Protein AF-A0A6L2PYY5-F1 (afdb_monomer_lite)

Structure (mmCIF, N/CA/C/O backbone):
data_AF-A0A6L2PYY5-F1
#
_entry.id   AF-A0A6L2PYY5-F1
#
loop_
_atom_site.group_PDB
_atom_site.id
_atom_site.type_symbol
_atom_site.label_atom_id
_atom_site.label_alt_id
_atom_site.label_comp_id
_atom_site.label_asym_id
_atom_site.label_entity_id
_atom_site.label_seq_id
_atom_site.pdbx_PDB_ins_code
_atom_site.Cartn_x
_atom_site.Cartn_y
_atom_site.Cartn_z
_atom_site.occupancy
_atom_site.B_iso_or_equiv
_atom_site.auth_seq_id
_atom_site.auth_comp_id
_atom_site.auth_asym_id
_atom_site.auth_atom_id
_atom_site.pdbx_PDB_model_num
ATOM 1 N N . MET A 1 1 ? -34.883 14.402 -1.928 1.00 41.25 1 MET A N 1
ATOM 2 C CA . MET A 1 1 ? -33.780 13.519 -1.495 1.00 41.25 1 MET A CA 1
ATOM 3 C C . MET A 1 1 ? -32.515 13.953 -2.244 1.00 41.25 1 MET A C 1
ATOM 5 O O . MET A 1 1 ? -32.296 13.419 -3.310 1.00 41.25 1 MET A O 1
ATOM 9 N N . SER A 1 2 ? -31.770 14.980 -1.793 1.00 53.69 2 SER A N 1
ATOM 10 C CA . SER A 1 2 ? -30.716 15.605 -2.646 1.00 53.69 2 SER A CA 1
ATOM 11 C C . SER A 1 2 ? -29.332 15.788 -1.998 1.00 53.69 2 SER A C 1
ATOM 13 O O . SER A 1 2 ? -28.332 15.778 -2.695 1.00 53.69 2 SER A O 1
ATOM 15 N N . ASN A 1 3 ? -29.218 15.899 -0.670 1.00 66.19 3 ASN A N 1
ATOM 16 C CA . ASN A 1 3 ? -27.929 16.255 -0.042 1.00 66.19 3 ASN A CA 1
ATOM 17 C C . ASN A 1 3 ? -26.937 15.090 0.124 1.00 66.19 3 ASN A C 1
ATOM 19 O O . ASN A 1 3 ? -25.736 15.314 0.290 1.00 66.19 3 ASN A O 1
ATOM 23 N N . ARG A 1 4 ? -27.422 13.843 0.148 1.00 68.44 4 ARG A N 1
ATOM 24 C CA . ARG A 1 4 ? -26.572 12.675 0.426 1.00 68.44 4 ARG A CA 1
ATOM 25 C C . ARG A 1 4 ? -25.737 12.293 -0.797 1.00 68.44 4 ARG A C 1
ATOM 27 O O . ARG A 1 4 ? -24.553 12.024 -0.631 1.00 68.44 4 ARG A O 1
ATOM 34 N N . ASP A 1 5 ? -26.316 12.368 -1.990 1.00 71.75 5 ASP A N 1
ATOM 35 C CA . ASP A 1 5 ? -25.631 12.023 -3.241 1.00 71.75 5 ASP A CA 1
ATOM 36 C C . ASP A 1 5 ? -24.535 13.048 -3.575 1.00 71.75 5 ASP A C 1
ATOM 38 O O . ASP A 1 5 ? -23.394 12.673 -3.835 1.00 71.75 5 ASP A O 1
ATOM 42 N N . GLU A 1 6 ? -24.811 14.343 -3.379 1.00 79.69 6 GLU A N 1
ATOM 43 C CA . GLU A 1 6 ? -23.807 15.410 -3.517 1.00 79.69 6 GLU A CA 1
ATOM 44 C C . GLU A 1 6 ? -22.624 15.252 -2.549 1.00 79.69 6 GLU A C 1
ATOM 46 O O . GLU A 1 6 ? -21.491 15.621 -2.862 1.00 79.69 6 GLU A O 1
ATOM 51 N N . SER A 1 7 ? -22.878 14.725 -1.348 1.00 78.25 7 SER A N 1
ATOM 52 C CA . SER A 1 7 ? -21.835 14.482 -0.348 1.00 78.25 7 SER A CA 1
ATOM 53 C C . SER A 1 7 ? -20.965 13.280 -0.728 1.00 78.25 7 SER A C 1
ATOM 55 O O . SER A 1 7 ? -19.753 13.311 -0.522 1.00 78.25 7 SER A O 1
ATOM 57 N N . VAL A 1 8 ? -21.561 12.240 -1.322 1.00 80.81 8 VAL A N 1
ATOM 58 C CA . VAL A 1 8 ? -20.850 11.050 -1.817 1.00 80.81 8 VAL A CA 1
ATOM 59 C C . VAL A 1 8 ? -19.929 11.407 -2.982 1.00 80.81 8 VAL A C 1
ATOM 61 O O . VAL A 1 8 ? -18.768 10.995 -2.982 1.00 80.81 8 VAL A O 1
ATOM 64 N N . ASP A 1 9 ? -20.402 12.211 -3.935 1.00 84.06 9 ASP A N 1
ATOM 65 C CA . ASP A 1 9 ? -19.607 12.605 -5.103 1.00 84.06 9 ASP A CA 1
ATOM 66 C C . ASP A 1 9 ? -18.391 13.455 -4.714 1.00 84.06 9 ASP A C 1
ATOM 68 O O . ASP A 1 9 ? -17.288 13.234 -5.217 1.00 84.06 9 ASP A O 1
ATOM 72 N N . LYS A 1 10 ? -18.550 14.353 -3.732 1.00 83.94 10 LYS A N 1
ATOM 73 C CA . LYS A 1 10 ? -17.441 15.147 -3.174 1.00 83.94 10 LYS A CA 1
ATOM 74 C C . LYS A 1 10 ? -16.385 14.273 -2.494 1.00 83.94 10 LYS A C 1
ATOM 76 O O . LYS A 1 10 ? -15.193 14.505 -2.682 1.00 83.94 10 LYS A O 1
ATOM 81 N N . VAL A 1 11 ? -16.800 13.253 -1.733 1.00 83.06 11 VAL A N 1
ATOM 82 C CA . VAL A 1 11 ? -15.871 12.288 -1.111 1.00 83.06 11 VAL A CA 1
ATOM 83 C C . VAL A 1 11 ? -15.114 11.499 -2.183 1.00 83.06 11 VAL A C 1
ATOM 85 O O . VAL A 1 11 ? -13.895 11.354 -2.088 1.00 83.06 11 VAL A O 1
ATOM 88 N N . LYS A 1 12 ? -15.809 11.026 -3.225 1.00 82.94 12 LYS A N 1
ATOM 89 C CA . LYS A 1 12 ? -15.199 10.276 -4.334 1.00 82.94 12 LYS A CA 1
ATOM 90 C C . LYS A 1 12 ? -14.161 11.104 -5.086 1.00 82.94 12 LYS A C 1
ATOM 92 O O . LYS A 1 12 ? -13.047 10.629 -5.292 1.00 82.94 12 LYS A O 1
ATOM 97 N N . ASP A 1 13 ? -14.496 12.339 -5.449 1.00 86.06 13 ASP A N 1
ATOM 98 C CA . ASP A 1 13 ? -13.589 13.245 -6.161 1.00 86.06 13 ASP A CA 1
ATOM 99 C C . ASP A 1 13 ? -12.322 13.551 -5.337 1.00 86.06 13 ASP A C 1
ATOM 101 O O . ASP A 1 13 ? -11.208 13.531 -5.862 1.00 86.06 13 ASP A O 1
ATOM 105 N N . LEU A 1 14 ? -12.458 13.729 -4.017 1.00 83.50 14 LEU A N 1
ATOM 106 C CA . LEU A 1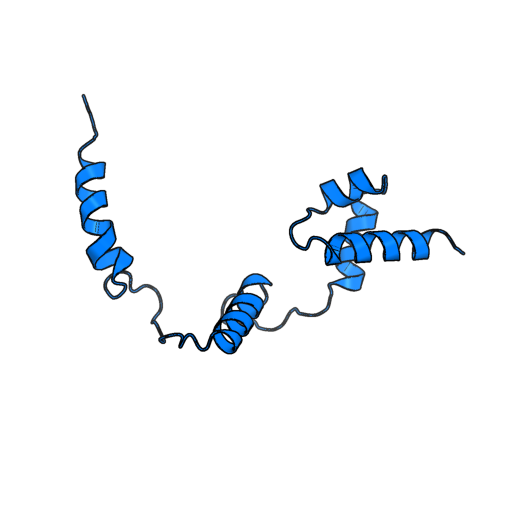 14 ? -11.328 13.991 -3.120 1.00 83.50 14 LEU A CA 1
ATOM 107 C C . LEU A 1 14 ? -10.377 12.785 -2.990 1.00 83.50 14 LEU A C 1
ATOM 109 O O . LEU A 1 14 ? -9.156 12.944 -3.049 1.00 83.50 14 LEU A O 1
ATOM 113 N N . VAL A 1 15 ? -10.930 11.574 -2.863 1.00 81.19 15 VAL A N 1
ATOM 114 C CA . VAL A 1 15 ? -10.154 10.322 -2.783 1.00 81.19 15 VAL A CA 1
ATOM 115 C C . VAL A 1 15 ? -9.471 10.002 -4.117 1.00 81.19 15 VAL A C 1
ATOM 117 O O . VAL A 1 15 ? -8.339 9.514 -4.132 1.00 81.19 15 VAL A O 1
ATOM 120 N N . LEU A 1 16 ? -10.125 10.301 -5.245 1.00 80.12 16 LEU A N 1
ATOM 121 C CA . LEU A 1 16 ? -9.542 10.128 -6.579 1.00 80.12 16 LEU A CA 1
ATOM 122 C C . LEU A 1 16 ? -8.400 11.114 -6.839 1.00 80.12 16 LEU A C 1
ATOM 124 O O . LEU A 1 16 ? -7.374 10.718 -7.393 1.00 80.12 16 LEU A O 1
ATOM 128 N N . LYS A 1 17 ? -8.540 12.370 -6.398 1.00 82.88 17 LYS A N 1
ATOM 129 C CA . LYS A 1 17 ? -7.481 13.388 -6.487 1.00 82.88 17 LYS A CA 1
ATOM 130 C C . LYS A 1 17 ? -6.279 13.065 -5.604 1.00 82.88 17 LYS A C 1
ATOM 132 O O . LYS A 1 17 ? -5.150 13.350 -5.995 1.00 82.88 17 LYS A O 1
ATOM 137 N N . ASN A 1 18 ? -6.494 12.462 -4.433 1.00 78.69 18 ASN A N 1
ATOM 138 C CA . ASN A 1 18 ? -5.413 12.072 -3.537 1.00 78.69 18 ASN A CA 1
ATOM 139 C C . ASN A 1 18 ? -5.693 10.736 -2.834 1.00 78.69 18 ASN A C 1
ATOM 141 O O . ASN A 1 18 ? -6.261 10.694 -1.747 1.00 78.69 18 ASN A O 1
ATOM 145 N N . ARG A 1 19 ? -5.185 9.634 -3.401 1.00 73.06 19 ARG A N 1
ATOM 146 C CA . ARG A 1 19 ? -5.316 8.279 -2.826 1.00 73.06 19 ARG A CA 1
ATOM 147 C C . ARG A 1 19 ? -4.614 8.069 -1.475 1.00 73.06 19 ARG A C 1
ATOM 149 O O . ARG A 1 19 ? -4.773 7.004 -0.888 1.00 73.06 19 ARG A O 1
ATOM 156 N N . ARG A 1 20 ? -3.805 9.026 -1.002 1.00 74.62 20 ARG A N 1
ATOM 157 C CA . ARG A 1 20 ? -3.112 8.961 0.299 1.00 74.62 20 ARG A CA 1
ATOM 158 C C . ARG A 1 20 ? -3.844 9.702 1.421 1.00 74.62 20 ARG A C 1
ATOM 160 O O . ARG A 1 20 ? -3.347 9.696 2.542 1.00 74.62 20 ARG A O 1
ATOM 167 N N . ILE A 1 21 ? -4.980 10.336 1.130 1.00 79.94 21 ILE A N 1
ATOM 168 C CA . ILE A 1 21 ? -5.765 11.052 2.136 1.00 79.94 21 ILE A CA 1
ATOM 169 C C . ILE A 1 21 ? -6.403 10.075 3.127 1.00 79.94 21 ILE A C 1
ATOM 171 O O . ILE A 1 21 ? -6.900 9.013 2.745 1.00 79.94 21 ILE A O 1
ATOM 175 N N . THR A 1 22 ? -6.387 10.423 4.410 1.00 78.88 22 THR A N 1
ATOM 176 C CA . THR A 1 22 ? -6.957 9.576 5.462 1.00 78.88 22 THR A CA 1
ATOM 177 C C . THR A 1 22 ? -8.424 9.930 5.722 1.00 78.88 22 THR A C 1
ATOM 179 O O . THR A 1 22 ? -8.834 11.083 5.616 1.00 78.88 22 THR A O 1
ATOM 182 N N . GLY A 1 23 ? -9.248 8.942 6.090 1.00 79.69 23 GLY A N 1
ATOM 183 C CA . GLY A 1 23 ? -10.671 9.157 6.404 1.00 79.69 23 GLY A CA 1
ATOM 184 C C . GLY A 1 23 ? -10.961 10.303 7.396 1.00 79.69 23 GLY A C 1
ATOM 185 O O . GLY A 1 23 ? -11.923 11.040 7.173 1.00 79.69 23 GLY A O 1
ATOM 186 N N . PRO A 1 24 ? -10.141 10.521 8.448 1.00 80.75 24 PRO A N 1
ATOM 187 C CA . PRO A 1 24 ? -10.284 11.671 9.342 1.00 80.75 24 PRO A CA 1
ATOM 188 C C . PRO A 1 24 ? -10.045 13.020 8.651 1.00 80.75 24 PRO A C 1
ATOM 190 O O . PRO A 1 24 ? -10.763 13.980 8.922 1.00 80.75 24 PRO A O 1
ATOM 193 N N . GLU A 1 25 ? -9.076 13.100 7.737 1.00 82.25 25 GLU A N 1
ATOM 194 C CA . GLU A 1 25 ? -8.808 14.319 6.96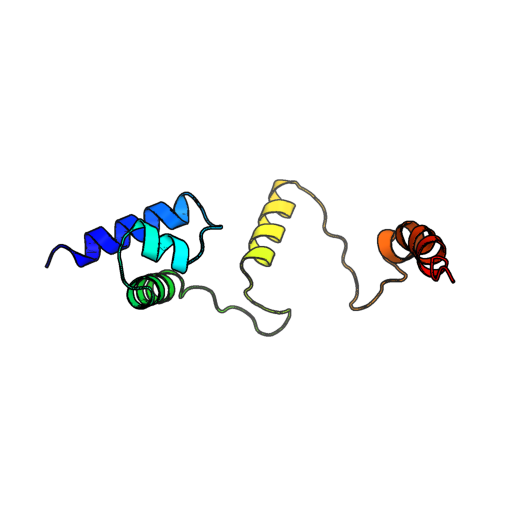3 1.00 82.25 25 GLU A CA 1
ATOM 195 C C . GLU A 1 25 ? -9.971 14.636 6.021 1.00 82.25 25 GLU A C 1
ATOM 197 O O . GLU A 1 25 ? -10.427 15.776 5.974 1.00 82.25 25 GLU A O 1
ATOM 202 N N . VAL A 1 26 ? -10.522 13.622 5.345 1.00 83.12 26 VAL A N 1
ATOM 203 C CA . VAL A 1 26 ? -11.711 13.774 4.486 1.00 83.12 26 VAL A CA 1
ATOM 204 C C . VAL A 1 26 ? -12.913 14.278 5.290 1.00 83.12 26 VAL A C 1
ATOM 206 O O . VAL A 1 26 ? -13.611 15.194 4.854 1.00 83.12 26 VAL A O 1
ATOM 209 N N . ALA A 1 27 ? -13.142 13.708 6.476 1.00 85.56 27 ALA A N 1
ATOM 210 C CA . ALA A 1 27 ? -14.226 14.112 7.369 1.00 85.56 27 ALA A CA 1
ATOM 211 C C . ALA A 1 27 ? -14.094 15.579 7.803 1.00 85.56 27 ALA A C 1
ATOM 213 O O . ALA A 1 27 ? -15.077 16.319 7.782 1.00 85.56 27 ALA A O 1
ATOM 214 N N . ASN A 1 28 ? -12.873 16.014 8.127 1.00 85.25 28 ASN A N 1
ATOM 215 C CA . ASN A 1 28 ? -12.594 17.389 8.529 1.00 85.25 28 ASN A CA 1
ATOM 216 C C . ASN A 1 28 ? -12.750 18.383 7.361 1.00 85.25 28 ASN A C 1
ATOM 218 O O . ASN A 1 28 ? -13.313 19.464 7.527 1.00 85.25 28 ASN A O 1
ATOM 222 N N . MET A 1 29 ? -12.314 18.000 6.156 1.00 82.50 29 MET A N 1
ATOM 223 C CA . MET A 1 29 ? -12.426 18.838 4.955 1.00 82.50 29 MET A CA 1
ATOM 224 C C . MET A 1 29 ? -13.872 19.043 4.497 1.00 82.50 29 MET A C 1
ATOM 226 O O . MET A 1 29 ? -14.219 20.122 4.024 1.00 82.50 29 MET A O 1
ATOM 230 N N . LEU A 1 30 ? -14.711 18.014 4.627 1.00 83.44 30 LEU A N 1
ATOM 231 C CA . LEU A 1 30 ? -16.104 18.047 4.180 1.00 83.44 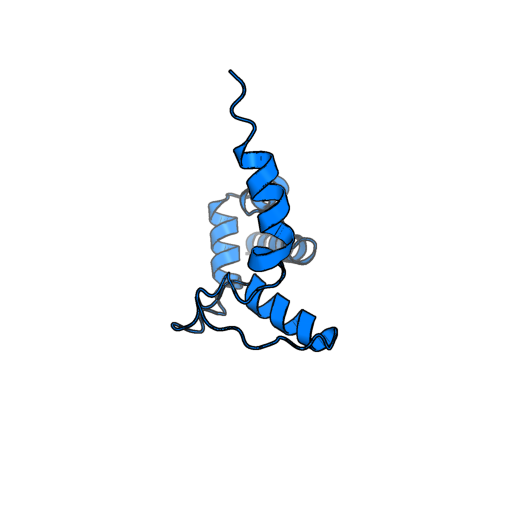30 LEU A CA 1
ATOM 232 C C . LEU A 1 30 ? -17.101 18.315 5.321 1.00 83.44 30 LEU A C 1
ATOM 234 O O . LEU A 1 30 ? -18.298 18.378 5.058 1.00 83.44 30 LEU A O 1
ATOM 238 N N . GLN A 1 31 ? -16.623 18.493 6.561 1.00 83.38 31 GLN A N 1
ATOM 239 C CA . GLN A 1 31 ? -17.439 18.701 7.771 1.00 83.38 31 GLN A CA 1
ATOM 240 C C . GLN A 1 31 ? -18.556 17.653 7.925 1.00 83.38 31 GLN A C 1
ATOM 242 O O . GLN A 1 31 ? -19.673 17.934 8.358 1.00 83.38 31 GLN A O 1
ATOM 247 N N . ILE A 1 32 ? -18.242 16.414 7.552 1.00 83.12 32 ILE A N 1
ATOM 248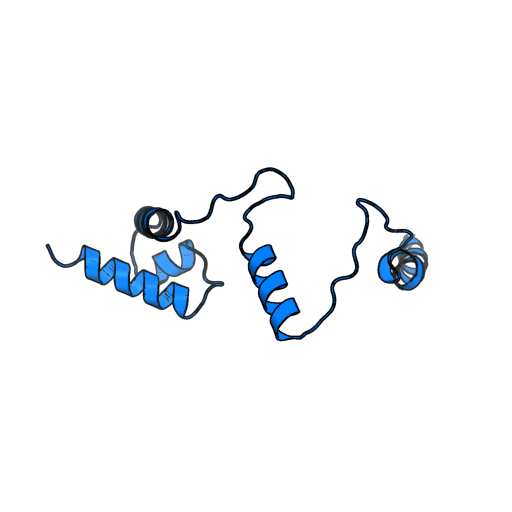 C CA . ILE A 1 32 ? -19.131 15.254 7.647 1.00 83.12 32 ILE A CA 1
ATOM 249 C C . ILE A 1 32 ? -18.633 14.321 8.742 1.00 83.12 32 ILE A C 1
ATOM 251 O O . ILE A 1 32 ? -17.448 14.282 9.071 1.00 83.12 32 ILE A O 1
ATOM 255 N N . SER A 1 33 ? -19.538 13.535 9.320 1.00 85.75 33 SER A N 1
ATOM 256 C CA . SER A 1 33 ? -19.147 12.606 10.376 1.00 85.75 33 SER A CA 1
ATOM 257 C C . SER A 1 33 ? -18.210 11.520 9.838 1.00 85.75 33 SER A C 1
ATOM 259 O O . SER A 1 33 ? -18.425 10.970 8.754 1.00 85.75 33 SER A O 1
ATOM 261 N N . PHE A 1 34 ? -17.198 11.157 10.632 1.00 83.25 34 PHE A N 1
ATOM 262 C CA . PHE A 1 34 ? -16.247 10.092 10.292 1.00 83.25 34 PHE A CA 1
ATOM 263 C C . PHE A 1 34 ? -16.957 8.782 9.922 1.00 83.25 34 PHE A C 1
ATOM 265 O O . PHE A 1 34 ? -16.617 8.139 8.936 1.00 83.25 34 PHE A O 1
ATOM 272 N N . LYS A 1 35 ? -18.020 8.438 10.657 1.00 83.12 35 LYS A N 1
ATOM 273 C CA . LYS A 1 35 ? -18.842 7.252 10.395 1.00 83.12 35 LYS A CA 1
ATOM 274 C C . LYS A 1 35 ? -19.545 7.305 9.033 1.00 83.12 35 LYS A C 1
ATOM 276 O O . LYS A 1 35 ? -19.705 6.274 8.390 1.00 83.12 35 LYS A O 1
ATOM 281 N N . SER A 1 36 ? -19.950 8.493 8.578 1.00 82.50 36 SER A N 1
ATOM 282 C CA . SER A 1 36 ? -20.529 8.665 7.243 1.00 82.50 36 SER A CA 1
ATOM 283 C C . SER A 1 36 ? -19.474 8.483 6.154 1.00 82.50 36 SER A C 1
ATOM 285 O O . SER A 1 36 ? -19.756 7.828 5.160 1.00 82.50 36 SER A O 1
ATOM 287 N N . VAL A 1 37 ? -18.257 9.004 6.348 1.00 82.88 37 VAL A N 1
ATOM 288 C CA . VAL A 1 37 ? -17.127 8.763 5.430 1.00 82.88 37 VAL A CA 1
ATOM 289 C C . VAL A 1 37 ? -16.793 7.279 5.371 1.00 82.88 37 VAL A C 1
ATOM 291 O O . VAL A 1 37 ? -16.636 6.737 4.285 1.00 82.88 37 VAL A O 1
ATOM 294 N N . GLN A 1 38 ? -16.739 6.616 6.526 1.00 80.81 38 GLN A N 1
ATOM 295 C CA . GLN A 1 38 ? -16.471 5.188 6.623 1.00 80.81 38 GLN A CA 1
ATOM 296 C C . GLN A 1 38 ? -17.533 4.361 5.892 1.00 80.81 38 GLN A C 1
ATOM 298 O O . GLN A 1 38 ? -17.161 3.539 5.070 1.00 80.81 38 GLN A O 1
ATOM 303 N N . SER A 1 39 ? -18.826 4.636 6.095 1.00 80.81 39 SER A N 1
ATOM 304 C CA . SER A 1 39 ? -19.913 3.976 5.350 1.00 80.81 39 SER A CA 1
ATOM 305 C C . SER A 1 39 ? -19.780 4.198 3.841 1.00 80.81 39 SER A C 1
ATOM 307 O O . SER A 1 39 ? -19.883 3.250 3.079 1.00 80.81 39 SER A O 1
ATOM 309 N N . ILE A 1 40 ? -19.479 5.422 3.393 1.00 80.81 40 ILE A N 1
ATOM 310 C CA . ILE A 1 40 ? -19.305 5.727 1.962 1.00 80.81 40 ILE A CA 1
ATOM 311 C C . ILE A 1 40 ? -18.091 4.991 1.383 1.00 80.81 40 ILE A C 1
ATOM 313 O O . ILE A 1 40 ? -18.156 4.497 0.257 1.00 80.81 40 ILE A O 1
ATOM 317 N N . LEU A 1 41 ? -16.988 4.918 2.130 1.00 75.62 41 LEU A N 1
ATOM 318 C CA . LEU A 1 41 ? -15.799 4.174 1.732 1.00 75.62 41 LEU A CA 1
ATOM 319 C C . LEU A 1 41 ? -16.081 2.670 1.714 1.00 75.62 41 LEU A C 1
ATOM 321 O O . LEU A 1 41 ? -15.767 2.030 0.728 1.00 75.62 41 LEU A O 1
ATOM 325 N N . GLU A 1 42 ? -16.714 2.102 2.734 1.00 76.56 42 GLU A N 1
ATOM 326 C CA . GLU A 1 42 ? -17.061 0.676 2.785 1.00 76.56 42 GLU A CA 1
ATOM 327 C C . GLU A 1 42 ? -18.023 0.285 1.651 1.00 76.56 42 GLU A C 1
ATOM 329 O O . GLU A 1 42 ? -17.758 -0.680 0.935 1.00 76.56 42 GLU A O 1
ATOM 334 N N . ASP A 1 43 ? -19.066 1.082 1.403 1.00 71.75 43 ASP A N 1
ATOM 335 C CA . ASP A 1 43 ? -20.055 0.828 0.349 1.00 71.75 43 ASP A CA 1
ATOM 336 C C . ASP A 1 4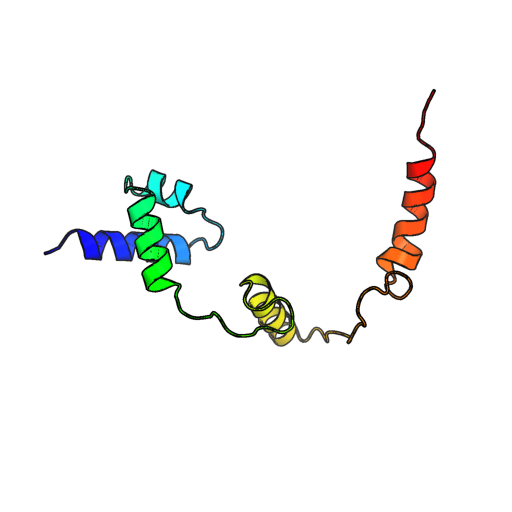3 ? -19.437 0.902 -1.062 1.00 71.75 43 ASP A C 1
ATOM 338 O O . ASP A 1 43 ? -19.795 0.112 -1.934 1.00 71.75 43 ASP A O 1
ATOM 342 N N . ASN A 1 44 ? -18.480 1.814 -1.300 1.00 61.25 44 ASN A N 1
ATOM 343 C CA . ASN A 1 44 ? -17.860 2.019 -2.621 1.00 61.25 44 ASN A CA 1
ATOM 344 C C . ASN A 1 44 ? -16.520 1.279 -2.826 1.00 61.25 44 ASN A C 1
ATOM 346 O O . ASN A 1 44 ? -16.060 1.180 -3.963 1.00 61.25 44 ASN A O 1
ATOM 350 N N . LEU A 1 45 ? -15.879 0.774 -1.764 1.00 55.94 45 LEU A N 1
ATOM 351 C CA . LEU A 1 45 ? -14.586 0.069 -1.802 1.00 55.94 45 LEU A CA 1
ATOM 352 C C . LEU A 1 45 ? -14.730 -1.450 -1.566 1.00 55.94 45 LEU A C 1
ATOM 354 O O . LEU A 1 45 ? -13.731 -2.165 -1.600 1.00 55.94 45 LEU A O 1
ATOM 358 N N . SER A 1 46 ? -15.956 -1.960 -1.374 1.00 51.84 46 SER A N 1
ATOM 359 C CA . SER A 1 46 ? -16.295 -3.377 -1.121 1.00 51.84 46 SER A CA 1
ATOM 360 C C . SER A 1 46 ? -15.984 -4.366 -2.263 1.00 51.84 46 SER A C 1
ATOM 362 O O . SER A 1 46 ? -16.375 -5.530 -2.196 1.00 51.84 46 SER A O 1
ATOM 364 N N . ALA A 1 47 ? -15.223 -3.971 -3.287 1.00 45.50 47 ALA A N 1
ATOM 365 C CA . ALA A 1 47 ? -14.750 -4.861 -4.343 1.00 45.50 47 ALA A CA 1
ATOM 366 C C . ALA A 1 47 ? -13.224 -5.031 -4.287 1.00 45.50 47 ALA A C 1
ATOM 368 O O . ALA A 1 47 ? -12.481 -4.308 -4.945 1.00 45.50 47 ALA A O 1
ATOM 369 N N . SER A 1 48 ? -12.780 -6.006 -3.485 1.00 47.28 48 SER A N 1
ATOM 370 C CA . SER A 1 48 ? -11.675 -6.943 -3.774 1.00 47.28 48 SER A CA 1
ATOM 371 C C . SER A 1 48 ? -11.137 -7.554 -2.471 1.00 47.28 48 SER A C 1
ATOM 373 O O . SER A 1 48 ? -9.960 -7.418 -2.143 1.00 47.28 48 SER A O 1
ATOM 375 N N . GLN A 1 49 ? -11.972 -8.291 -1.736 1.00 50.59 49 GLN A N 1
ATOM 376 C CA . GLN A 1 49 ? -11.448 -9.468 -1.042 1.00 50.59 49 GLN A CA 1
ATOM 377 C C . GLN A 1 49 ? -11.236 -10.553 -2.106 1.00 50.59 49 GLN A C 1
ATOM 379 O O . GLN A 1 49 ? -12.189 -11.213 -2.502 1.00 50.59 49 GLN A O 1
ATOM 384 N N . THR A 1 50 ? -10.004 -10.730 -2.590 1.00 35.78 50 THR A N 1
ATOM 385 C CA . THR A 1 50 ? -9.639 -11.898 -3.415 1.00 35.78 50 THR A CA 1
ATOM 386 C C . THR A 1 50 ? -8.192 -12.321 -3.191 1.00 35.78 50 THR A C 1
ATOM 388 O O . THR A 1 50 ? -7.266 -11.816 -3.820 1.00 35.78 50 THR A O 1
ATOM 391 N N . ALA A 1 51 ? -8.028 -13.233 -2.235 1.00 38.50 51 ALA A N 1
ATOM 392 C CA . ALA A 1 51 ? -7.289 -14.509 -2.229 1.00 38.50 51 ALA A CA 1
ATOM 393 C C . ALA A 1 51 ? -7.131 -14.926 -0.739 1.00 38.50 51 ALA A C 1
ATOM 395 O O . ALA A 1 51 ? -7.528 -14.141 0.109 1.00 38.50 51 ALA A O 1
ATOM 396 N N . PRO A 1 52 ? -6.672 -16.139 -0.369 1.00 42.50 52 PRO A N 1
ATOM 397 C CA . PRO A 1 52 ? -6.283 -16.463 1.021 1.00 42.50 52 PRO A CA 1
ATOM 398 C C . PRO A 1 52 ? -4.784 -16.790 1.200 1.00 42.50 52 PRO A C 1
ATOM 400 O O . PRO A 1 52 ? -4.344 -16.988 2.324 1.00 42.50 52 PRO A O 1
ATOM 403 N N . ASN A 1 53 ? -3.969 -16.847 0.134 1.00 50.31 53 ASN A N 1
ATOM 404 C CA . ASN A 1 53 ? -2.762 -17.700 0.169 1.00 50.31 53 ASN A CA 1
ATOM 405 C C . ASN A 1 53 ? -1.403 -17.037 -0.138 1.00 50.31 53 ASN A C 1
ATOM 407 O O . ASN A 1 53 ? -0.401 -17.734 -0.218 1.00 50.31 53 ASN A O 1
ATOM 411 N N . LEU A 1 54 ? -1.339 -15.710 -0.242 1.00 52.19 54 LEU A N 1
ATOM 412 C CA . LEU A 1 54 ? -0.130 -14.868 -0.181 1.00 52.19 54 LEU A CA 1
ATOM 413 C C . LEU A 1 54 ? -0.662 -13.507 0.271 1.00 52.19 54 LEU A C 1
ATOM 415 O O . LEU A 1 54 ? -1.341 -12.895 -0.545 1.00 52.19 54 LEU A O 1
ATOM 419 N N . CYS A 1 55 ? -0.492 -13.128 1.552 1.00 46.66 55 CYS A N 1
ATOM 420 C CA . CYS A 1 55 ? -1.306 -12.116 2.267 1.00 46.66 55 CYS A CA 1
ATOM 421 C C . CYS A 1 55 ? -2.183 -11.248 1.334 1.00 46.66 55 CYS A C 1
ATOM 423 O O . CYS A 1 55 ? -1.706 -10.283 0.728 1.00 46.66 55 CYS A O 1
ATOM 425 N N . PRO A 1 56 ? -3.429 -11.667 1.113 1.00 42.00 56 PRO A N 1
ATOM 426 C CA . PRO A 1 56 ? -4.158 -11.340 -0.096 1.00 42.00 56 PRO A CA 1
ATOM 427 C C . PRO A 1 56 ? -4.985 -10.078 0.109 1.00 42.00 56 PRO A C 1
ATOM 429 O O . PRO A 1 56 ? -5.633 -9.912 1.137 1.00 42.00 56 PRO A O 1
ATOM 432 N N . ALA A 1 57 ? -4.971 -9.208 -0.898 1.00 49.34 57 ALA A N 1
ATOM 433 C CA . ALA A 1 57 ? -5.701 -7.942 -0.941 1.00 49.34 57 ALA A CA 1
ATOM 434 C C . ALA A 1 57 ? -5.190 -6.822 -0.013 1.00 49.34 57 ALA A C 1
ATOM 436 O O . ALA A 1 57 ? -5.973 -6.149 0.654 1.00 49.34 57 ALA A O 1
ATOM 437 N N . SER A 1 58 ? -3.888 -6.518 -0.057 1.00 49.56 58 SER A N 1
ATOM 438 C CA . SER A 1 58 ? -3.470 -5.138 0.215 1.00 49.56 58 SER A CA 1
ATOM 439 C C . SER A 1 58 ? -3.373 -4.366 -1.118 1.00 49.56 58 SER A C 1
ATOM 441 O O . SER A 1 58 ? -2.719 -4.843 -2.053 1.00 49.56 58 SER A O 1
ATOM 443 N N . PRO A 1 59 ? -3.993 -3.172 -1.243 1.00 55.56 59 PRO A N 1
ATOM 444 C CA . PRO A 1 59 ? -3.901 -2.339 -2.445 1.00 55.56 59 PRO A CA 1
ATOM 445 C C . PRO A 1 59 ? -2.469 -2.084 -2.971 1.00 55.56 59 PRO A C 1
ATOM 447 O O . PRO A 1 59 ? -2.327 -1.968 -4.192 1.00 55.56 59 PRO A O 1
ATOM 450 N N . PRO A 1 60 ? -1.392 -2.031 -2.150 1.00 60.12 60 PRO A N 1
ATOM 451 C CA . PRO A 1 60 ? -0.041 -1.847 -2.684 1.00 60.12 60 PRO A CA 1
ATOM 452 C C . PRO A 1 60 ? 0.463 -2.995 -3.569 1.00 60.12 60 PRO A C 1
ATOM 454 O O . PRO A 1 60 ? 1.224 -2.724 -4.491 1.00 60.12 60 PRO A O 1
ATOM 457 N N . VAL A 1 61 ? 0.060 -4.253 -3.351 1.00 62.94 61 VAL A N 1
ATOM 458 C CA . VAL A 1 61 ? 0.644 -5.398 -4.088 1.00 62.94 61 VAL A CA 1
ATOM 459 C C . VAL A 1 61 ? 0.193 -5.420 -5.551 1.00 62.94 61 VAL A C 1
ATOM 461 O O . VAL A 1 61 ? 1.012 -5.629 -6.446 1.00 62.94 61 VAL A O 1
ATOM 464 N N . LEU A 1 62 ? -1.088 -5.136 -5.810 1.00 66.62 62 LEU A N 1
ATOM 465 C CA . LEU A 1 62 ? -1.619 -5.040 -7.176 1.00 66.62 62 LEU A CA 1
ATOM 466 C C . LEU A 1 62 ? -1.008 -3.857 -7.932 1.00 66.62 62 LEU A C 1
ATOM 468 O O . LEU A 1 62 ? -0.608 -4.001 -9.086 1.00 66.62 62 LEU A O 1
ATOM 472 N N . PHE A 1 63 ? -0.868 -2.711 -7.259 1.00 76.50 63 PHE A N 1
ATOM 473 C CA . PHE A 1 63 ? -0.231 -1.527 -7.833 1.00 76.50 63 PHE A CA 1
ATOM 474 C C . PHE A 1 63 ? 1.239 -1.781 -8.196 1.00 76.50 63 PHE A C 1
ATOM 476 O O . PHE A 1 63 ? 1.686 -1.385 -9.270 1.00 76.50 63 PHE A O 1
ATOM 483 N N . VAL A 1 64 ? 1.989 -2.470 -7.329 1.00 77.69 64 VAL A N 1
ATOM 484 C CA . VAL A 1 64 ? 3.383 -2.844 -7.602 1.00 77.69 64 VAL A CA 1
ATOM 485 C C . VAL A 1 64 ? 3.463 -3.775 -8.812 1.00 77.69 64 VAL A C 1
ATOM 487 O O . VAL A 1 64 ? 4.289 -3.541 -9.688 1.00 77.69 64 VAL A O 1
ATOM 490 N N . HIS A 1 65 ? 2.578 -4.770 -8.924 1.00 78.19 65 HIS A N 1
ATOM 491 C CA . HIS A 1 65 ? 2.545 -5.647 -10.098 1.00 78.19 65 HIS A CA 1
ATOM 492 C C . HIS A 1 65 ? 2.242 -4.887 -11.397 1.00 78.19 65 HIS A C 1
ATOM 494 O O . HIS A 1 65 ? 2.969 -5.047 -12.376 1.00 78.19 65 HIS A O 1
ATOM 500 N N . GLU A 1 66 ? 1.228 -4.017 -11.401 1.00 82.19 66 GLU A N 1
ATOM 501 C CA . GLU A 1 66 ? 0.881 -3.182 -12.559 1.00 82.19 66 GLU A CA 1
ATOM 502 C C . GLU A 1 66 ? 2.041 -2.257 -12.962 1.00 82.19 66 GLU A C 1
ATOM 504 O O . GLU A 1 66 ? 2.372 -2.130 -14.145 1.00 82.19 66 GLU A O 1
ATOM 509 N N . PHE A 1 67 ? 2.700 -1.639 -11.980 1.00 85.62 67 PHE A N 1
ATOM 510 C CA . PHE A 1 67 ? 3.858 -0.780 -12.201 1.00 85.62 67 PHE A CA 1
ATOM 511 C C . PHE A 1 67 ? 5.040 -1.547 -12.806 1.00 85.62 67 PHE A C 1
ATOM 513 O O . PHE A 1 67 ? 5.632 -1.085 -13.784 1.00 85.62 67 PHE A O 1
ATOM 520 N N . LEU A 1 68 ? 5.367 -2.729 -12.277 1.00 83.62 68 LEU A N 1
ATOM 521 C CA . LEU A 1 68 ? 6.437 -3.586 -12.800 1.00 83.62 68 LEU A CA 1
ATOM 522 C C . LEU A 1 68 ? 6.145 -4.040 -14.239 1.00 83.62 68 LEU A C 1
ATOM 524 O O . LEU A 1 68 ? 7.034 -3.992 -15.090 1.00 83.62 68 LEU A O 1
ATOM 528 N N . SER A 1 69 ? 4.888 -4.387 -14.549 1.00 83.00 69 SER A N 1
ATOM 529 C CA . SER A 1 69 ? 4.466 -4.739 -15.911 1.00 83.00 69 SER A CA 1
ATOM 530 C C . SER A 1 69 ? 4.600 -3.570 -16.891 1.00 83.00 69 SER A C 1
ATOM 532 O O . SER A 1 69 ? 5.075 -3.760 -18.010 1.00 83.00 69 SER A O 1
ATOM 534 N N . ARG A 1 70 ? 4.238 -2.348 -16.478 1.00 87.56 70 ARG A N 1
ATOM 535 C CA . ARG A 1 70 ? 4.386 -1.135 -17.307 1.00 87.56 70 ARG A CA 1
ATOM 536 C C . ARG A 1 70 ? 5.845 -0.756 -17.544 1.00 87.56 70 ARG A C 1
ATOM 538 O O . ARG A 1 70 ? 6.202 -0.331 -18.639 1.00 87.56 70 ARG A O 1
ATOM 545 N N . THR A 1 71 ? 6.682 -0.909 -16.522 1.00 87.94 71 THR A N 1
ATOM 546 C CA . THR A 1 71 ? 8.104 -0.530 -16.556 1.00 87.94 71 THR A CA 1
ATOM 547 C C . THR A 1 71 ? 9.014 -1.620 -17.118 1.00 87.94 71 THR A C 1
ATOM 549 O O . THR A 1 71 ? 10.207 -1.379 -17.284 1.00 87.94 71 THR A O 1
ATOM 552 N N . LYS A 1 72 ? 8.461 -2.796 -17.460 1.00 85.88 72 LYS A N 1
ATOM 553 C CA . LYS A 1 72 ? 9.201 -3.971 -17.956 1.00 85.88 72 LYS A CA 1
ATOM 554 C C . LYS A 1 72 ? 10.311 -4.420 -16.997 1.00 85.88 72 LYS A C 1
ATOM 556 O O . LYS A 1 72 ? 11.327 -4.961 -17.428 1.00 85.88 72 LYS A O 1
ATOM 561 N N . ILE A 1 73 ? 10.123 -4.193 -15.698 1.00 86.31 73 ILE A N 1
ATOM 562 C CA . ILE A 1 73 ? 11.042 -4.674 -14.669 1.00 86.31 73 ILE A CA 1
ATOM 563 C C . ILE A 1 73 ? 10.672 -6.123 -14.369 1.00 86.31 73 ILE A C 1
ATOM 565 O O . ILE A 1 73 ? 9.603 -6.411 -13.831 1.00 86.31 73 ILE A O 1
ATOM 569 N N . THR A 1 74 ? 11.562 -7.043 -14.724 1.00 83.06 74 THR A N 1
ATOM 570 C CA . THR A 1 74 ? 11.376 -8.466 -14.445 1.00 83.06 74 THR A CA 1
ATOM 571 C C . THR A 1 74 ? 11.534 -8.726 -12.950 1.00 83.06 74 THR A C 1
ATOM 573 O O . THR A 1 74 ? 12.611 -8.534 -12.388 1.00 83.06 74 THR A O 1
ATOM 576 N N . ALA A 1 75 ? 10.465 -9.187 -12.304 1.00 80.56 75 ALA A N 1
ATOM 577 C CA . ALA A 1 75 ? 10.531 -9.677 -10.935 1.00 80.56 75 ALA A CA 1
ATOM 578 C C . ALA A 1 75 ? 11.194 -11.064 -10.916 1.00 80.56 75 ALA A C 1
ATOM 580 O O . ALA A 1 75 ? 10.721 -11.991 -11.574 1.00 80.56 75 ALA A O 1
ATOM 581 N N . ILE A 1 76 ? 12.293 -11.206 -10.175 1.00 82.94 76 ILE A N 1
ATOM 582 C CA . ILE A 1 76 ? 12.983 -12.490 -9.997 1.00 82.94 76 ILE A CA 1
ATOM 583 C C . ILE A 1 76 ? 12.262 -13.274 -8.889 1.00 82.94 76 ILE A C 1
ATOM 585 O O . ILE A 1 76 ? 12.038 -12.710 -7.814 1.00 82.94 76 ILE A O 1
ATOM 589 N N . PRO A 1 77 ? 11.897 -14.552 -9.109 1.00 81.56 77 PRO A N 1
ATOM 590 C CA . PRO A 1 77 ? 11.297 -15.368 -8.062 1.00 81.56 77 PRO A CA 1
ATOM 591 C C . PRO A 1 77 ? 12.288 -15.549 -6.906 1.00 81.56 77 PRO A C 1
ATOM 593 O O . PRO A 1 77 ? 13.427 -15.967 -7.107 1.00 81.56 77 PRO A O 1
ATOM 596 N N . HIS A 1 78 ? 11.844 -15.239 -5.689 1.00 81.31 78 HIS A N 1
ATOM 597 C CA . HIS A 1 78 ? 12.623 -15.391 -4.464 1.00 81.31 78 HIS A CA 1
ATOM 598 C C . HIS A 1 78 ? 11.854 -16.278 -3.485 1.00 81.31 78 HIS A C 1
ATOM 600 O O . HIS A 1 78 ? 10.632 -16.192 -3.372 1.00 81.31 78 HIS A O 1
ATOM 606 N N . HIS A 1 79 ? 12.568 -17.144 -2.780 1.00 81.19 79 HIS A N 1
ATOM 607 C CA . HIS A 1 79 ? 11.990 -18.081 -1.826 1.00 81.19 79 HIS A CA 1
ATOM 608 C C . HIS A 1 79 ? 11.758 -17.389 -0.472 1.00 81.19 79 HIS A C 1
ATOM 610 O O . HIS A 1 79 ? 12.422 -16.398 -0.158 1.00 81.19 79 HIS A O 1
ATOM 616 N N . PRO A 1 80 ? 10.782 -17.840 0.328 1.00 81.94 80 PRO A N 1
ATOM 617 C CA . PRO A 1 80 ? 10.518 -17.230 1.625 1.00 81.94 80 PRO A CA 1
ATOM 618 C C . PRO A 1 80 ? 11.738 -17.306 2.554 1.00 81.94 80 PRO A C 1
ATOM 620 O O . PRO A 1 80 ? 12.372 -18.350 2.648 1.00 81.94 80 PRO A O 1
ATOM 623 N N . TYR A 1 81 ? 11.996 -16.215 3.282 1.00 77.25 81 TYR A N 1
ATOM 624 C CA . TYR A 1 81 ? 12.973 -16.138 4.380 1.00 77.25 81 TYR A CA 1
ATOM 625 C C . TYR A 1 81 ? 14.439 -16.429 4.028 1.00 77.25 81 TYR A C 1
ATOM 627 O O . TYR A 1 81 ? 15.137 -17.068 4.812 1.00 77.25 81 TYR A O 1
ATOM 635 N N . SER A 1 82 ? 14.935 -15.868 2.923 1.00 83.81 82 SER A N 1
ATOM 636 C CA . SER A 1 82 ? 16.341 -16.064 2.511 1.00 83.81 82 SER A CA 1
ATOM 637 C C . SER A 1 82 ? 17.134 -14.767 2.439 1.00 83.81 82 SER A C 1
ATOM 639 O O . SER A 1 82 ? 17.437 -14.271 1.353 1.00 83.81 82 SER A O 1
ATOM 641 N N . PRO A 1 83 ? 17.447 -14.170 3.601 1.00 77.62 83 PRO A N 1
ATOM 642 C CA . PRO A 1 83 ? 18.210 -12.925 3.676 1.00 77.62 83 PRO A CA 1
ATOM 643 C C . PRO A 1 83 ? 19.663 -13.082 3.192 1.00 77.62 83 PRO A C 1
ATOM 645 O O . PRO A 1 83 ? 20.328 -12.101 2.874 1.00 77.62 83 PRO A O 1
ATOM 648 N N . ASP A 1 84 ? 20.178 -14.306 3.137 1.00 82.06 84 ASP A N 1
ATOM 649 C CA . ASP A 1 84 ? 21.505 -14.658 2.633 1.00 82.06 84 ASP A CA 1
ATOM 650 C C . ASP A 1 84 ? 21.627 -14.546 1.106 1.00 82.06 84 ASP A C 1
ATOM 652 O O . ASP A 1 84 ? 22.718 -14.302 0.592 1.00 82.06 84 ASP A O 1
ATOM 656 N N . LEU A 1 85 ? 20.512 -14.660 0.380 1.00 79.56 85 LEU A N 1
ATOM 657 C CA . LEU A 1 85 ? 20.486 -14.615 -1.085 1.00 79.56 85 LEU A CA 1
ATOM 658 C C . LEU A 1 85 ? 20.122 -13.239 -1.647 1.00 79.56 85 LEU A C 1
ATOM 660 O O . LEU A 1 85 ? 20.232 -13.001 -2.852 1.00 79.56 85 LEU A O 1
ATOM 664 N N . VAL A 1 86 ? 19.776 -12.292 -0.775 1.00 83.56 86 VAL A N 1
ATOM 665 C CA . VAL A 1 86 ? 19.519 -10.907 -1.160 1.00 83.56 86 VAL A CA 1
ATOM 666 C C . VAL A 1 86 ? 20.821 -10.101 -1.053 1.00 83.56 86 VAL A C 1
ATOM 668 O O . VAL A 1 86 ? 21.362 -9.956 0.046 1.00 83.56 86 VAL A O 1
ATOM 671 N N . PRO A 1 87 ? 21.315 -9.480 -2.146 1.00 81.12 87 PRO A N 1
ATOM 672 C CA . PRO A 1 87 ? 22.568 -8.711 -2.139 1.00 81.12 87 PRO A CA 1
ATOM 673 C C . PRO A 1 87 ? 22.612 -7.614 -1.068 1.00 81.12 87 PRO A C 1
ATOM 675 O O . PRO A 1 87 ? 23.664 -7.288 -0.514 1.00 81.12 87 PRO A O 1
ATOM 678 N N . HIS A 1 88 ? 21.447 -7.053 -0.765 1.00 81.44 88 HIS A N 1
ATOM 679 C CA . HIS A 1 88 ? 21.268 -6.035 0.251 1.00 81.44 88 HIS A CA 1
ATOM 680 C C . HIS A 1 88 ? 21.553 -6.544 1.667 1.00 81.44 88 HIS A C 1
ATOM 682 O O . HIS A 1 88 ? 22.400 -5.983 2.361 1.00 81.44 88 HIS A O 1
ATOM 688 N N . ASP A 1 89 ? 20.910 -7.632 2.078 1.00 81.62 89 ASP A N 1
ATOM 689 C CA . ASP A 1 89 ? 21.034 -8.168 3.434 1.00 81.62 89 ASP A CA 1
ATOM 690 C C . ASP A 1 89 ? 22.353 -8.919 3.644 1.00 81.62 89 ASP A C 1
ATOM 692 O O . ASP A 1 89 ? 22.960 -8.814 4.719 1.00 81.62 89 ASP A O 1
ATOM 696 N N . HIS A 1 90 ? 22.828 -9.608 2.601 1.00 80.38 90 HIS A N 1
ATOM 697 C CA . HIS A 1 90 ? 24.091 -10.338 2.606 1.00 80.38 90 HIS A CA 1
ATOM 698 C C . HIS A 1 90 ? 25.323 -9.425 2.510 1.00 80.38 90 HIS A C 1
ATOM 700 O O . HIS A 1 90 ? 26.304 -9.652 3.210 1.00 80.38 90 HIS A O 1
ATOM 706 N N . SER A 1 91 ? 25.316 -8.393 1.659 1.00 75.38 91 SER A N 1
ATOM 707 C CA . SER A 1 91 ? 26.532 -7.612 1.371 1.00 75.38 91 SER A CA 1
ATOM 708 C C . SER A 1 91 ? 26.428 -6.155 1.803 1.00 75.38 91 SER A C 1
ATOM 710 O O . SER A 1 91 ? 27.278 -5.672 2.559 1.00 75.38 91 SER A O 1
ATOM 712 N N . LEU A 1 92 ? 25.383 -5.450 1.352 1.00 81.75 92 LEU A N 1
ATOM 713 C CA . LEU A 1 92 ? 25.264 -4.007 1.585 1.00 81.75 92 LEU A CA 1
ATOM 714 C C . LEU A 1 92 ? 25.104 -3.687 3.067 1.00 81.75 92 LEU A C 1
ATOM 716 O O . LEU A 1 92 ? 25.690 -2.722 3.547 1.00 81.75 92 LEU A O 1
ATOM 720 N N . PHE A 1 93 ? 24.347 -4.502 3.799 1.00 81.25 93 PHE A N 1
ATOM 721 C CA . PHE A 1 93 ? 23.983 -4.220 5.180 1.00 81.25 93 PHE A CA 1
ATOM 722 C C . PHE A 1 93 ? 24.828 -4.917 6.230 1.00 81.25 93 PHE A C 1
ATOM 724 O O . PHE A 1 93 ? 24.809 -4.489 7.381 1.00 81.25 93 PHE A O 1
ATOM 731 N N . GLN A 1 94 ? 25.635 -5.914 5.875 1.00 78.81 94 GLN A N 1
ATOM 732 C CA . GLN A 1 94 ? 26.592 -6.483 6.827 1.00 78.81 94 GLN A CA 1
ATOM 733 C C . GLN A 1 94 ? 27.642 -5.451 7.257 1.00 78.81 94 GLN A C 1
ATOM 735 O O . GLN A 1 94 ? 27.925 -5.317 8.446 1.00 78.81 94 GLN A O 1
ATOM 740 N N . LYS A 1 95 ? 28.159 -4.658 6.309 1.00 78.44 95 LYS A N 1
ATOM 741 C CA . LYS A 1 95 ? 29.166 -3.615 6.571 1.00 78.44 95 LYS A CA 1
ATOM 742 C C . LYS A 1 95 ? 28.684 -2.548 7.569 1.00 78.44 95 LYS A C 1
ATOM 744 O O . LYS A 1 95 ? 29.344 -2.364 8.586 1.00 78.44 95 LYS A O 1
ATOM 749 N N . PRO A 1 96 ? 27.535 -1.874 7.368 1.00 79.81 96 PRO A N 1
ATOM 750 C CA . PRO A 1 96 ? 27.039 -0.915 8.346 1.00 79.81 96 PRO A CA 1
ATOM 751 C C . PRO A 1 96 ? 26.580 -1.590 9.644 1.00 79.81 96 PRO A C 1
ATOM 753 O O . PRO A 1 96 ? 26.750 -0.992 10.701 1.00 79.81 96 PRO A O 1
ATOM 756 N N . LYS A 1 97 ? 26.066 -2.833 9.626 1.00 74.19 97 LYS A N 1
ATOM 757 C CA . LYS A 1 97 ? 25.710 -3.559 10.862 1.00 74.19 97 LYS A CA 1
ATOM 758 C C . LYS A 1 97 ? 26.919 -3.749 11.782 1.00 74.19 97 LYS A C 1
ATOM 760 O O . LYS A 1 97 ? 26.772 -3.582 12.989 1.00 74.19 97 LYS A O 1
ATOM 765 N N . THR A 1 98 ? 28.107 -4.056 11.259 1.00 73.94 98 THR A N 1
ATOM 766 C CA . THR A 1 98 ? 29.316 -4.195 12.095 1.00 73.94 98 THR A CA 1
ATOM 767 C C . THR A 1 98 ? 29.828 -2.850 12.606 1.00 73.94 98 THR A C 1
ATOM 769 O O . THR A 1 98 ? 30.263 -2.765 13.753 1.00 73.94 98 THR A O 1
ATOM 772 N N . THR A 1 99 ? 29.722 -1.784 11.806 1.00 78.50 99 THR A N 1
ATOM 773 C CA . THR A 1 99 ? 30.085 -0.421 12.230 1.00 78.50 99 THR A CA 1
ATOM 774 C C . THR A 1 99 ? 29.134 0.129 13.297 1.00 78.50 99 THR A C 1
ATOM 776 O O . THR A 1 99 ? 29.575 0.773 14.245 1.00 78.50 99 THR A O 1
ATOM 779 N N . LEU A 1 100 ? 27.832 -0.136 13.168 1.00 77.31 100 LEU A N 1
ATOM 780 C CA . LEU A 1 100 ? 26.799 0.360 14.079 1.00 77.31 100 LEU A CA 1
ATOM 781 C C . LEU A 1 100 ? 26.706 -0.455 15.375 1.00 77.31 100 LEU A C 1
ATOM 783 O O . LEU A 1 100 ? 26.444 0.126 16.421 1.00 77.31 100 LEU A O 1
ATOM 787 N N . LYS A 1 101 ? 26.999 -1.764 15.346 1.00 72.25 101 LYS A N 1
ATOM 788 C CA . LYS A 1 101 ? 27.086 -2.593 16.564 1.00 72.25 101 LYS A CA 1
ATOM 789 C C . LYS A 1 101 ? 28.214 -2.173 17.513 1.00 72.25 101 LYS A C 1
ATOM 791 O O . LYS A 1 101 ? 28.183 -2.545 18.675 1.00 72.25 101 LYS A O 1
ATOM 796 N N . ARG A 1 102 ? 29.209 -1.411 17.040 1.00 58.88 102 ARG A N 1
ATOM 797 C CA . ARG A 1 102 ? 30.381 -0.987 17.827 1.00 58.88 102 ARG A CA 1
ATOM 798 C C . ARG A 1 102 ? 30.274 0.435 18.398 1.00 58.88 102 ARG A C 1
ATOM 800 O O . ARG A 1 102 ? 31.281 0.992 18.819 1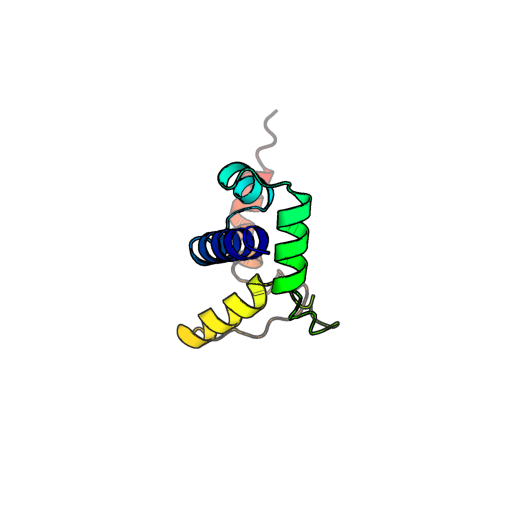.00 58.88 102 ARG A O 1
ATOM 807 N N . LYS A 1 103 ? 29.069 1.020 18.408 1.00 57.91 103 LYS A N 1
ATOM 808 C CA . LYS A 1 103 ? 28.751 2.304 19.061 1.00 57.91 103 LYS A CA 1
ATOM 809 C C . LYS A 1 103 ? 27.997 2.125 20.390 1.00 57.91 103 LYS A C 1
ATOM 811 O O . LYS A 1 103 ? 27.162 2.951 20.737 1.00 57.91 103 LYS A O 1
ATOM 816 N N . GLU A 1 104 ? 28.306 1.080 21.151 1.00 61.06 104 GLU A N 1
ATOM 817 C CA . GLU A 1 104 ? 28.106 1.117 22.605 1.00 61.06 104 GLU A CA 1
ATOM 818 C C . GLU A 1 104 ? 29.297 1.876 23.200 1.00 61.06 104 GLU A C 1
ATOM 820 O O . GLU A 1 104 ? 30.348 1.310 23.494 1.00 61.06 104 GLU A O 1
ATOM 825 N N . VAL A 1 105 ? 29.172 3.203 23.226 1.00 50.03 105 VAL A N 1
ATOM 826 C CA . VAL A 1 105 ? 30.135 4.103 23.865 1.00 50.03 105 VAL A CA 1
ATOM 827 C C . VAL A 1 105 ? 29.815 4.121 25.361 1.00 50.03 105 VAL A C 1
ATOM 829 O O . VAL A 1 105 ? 28.735 4.571 25.743 1.00 50.03 105 VAL A O 1
ATOM 832 N N . TYR A 1 106 ? 30.742 3.581 26.157 1.00 41.12 106 TYR A N 1
ATOM 833 C CA . TYR A 1 106 ? 30.962 3.941 27.562 1.00 41.12 106 TYR A CA 1
ATOM 834 C C . TYR A 1 106 ? 31.522 5.362 27.664 1.00 41.12 106 TYR A C 1
ATOM 836 O O . TYR A 1 106 ? 32.306 5.739 26.760 1.00 41.12 106 TYR A O 1
#

pLDDT: mean 73.27, std 13.72, range [35.78, 87.94]

InterPro domains:
  IPR036397 Ribonuclease H superfamily [G3DSA:3.30.420.10] (13-105)

Secondary structure (DSSP, 8-state):
--HHHHHHHHHHHHHHH-TT--HHHHHHHHT--HHHHHHHHHHHH------SSSS---HHHHHHHHHHHHHT-PPPP--TT-TTSSHIIIIITHHHHHHHTT----

Foldseek 3Di:
DPDLVVLLVLLVVVCVVPVPDDLVNSCVVSVHDSVSSVVSCCVVVVPDPDDDDPVPDDPVVVVVVVVCVVVVPDDDDDDPPCLCPDCCSNPVVVVVVVVVVPPPDD

Organism: Coptotermes formosanus (NCBI:txid36987)

Radius of gyration: 22.06 Å; chains: 1; bounding box: 65×37×46 Å

Sequence (106 aa):
MSNRDESVDKVKDLVLKNRRITGPEVANMLQISFKSVQSILEDNLSASQTAPNLCPASPPVLFVHEFLSRTKITAIPHHPYSPDLVPHDHSLFQKPKTTLKRKEVY